Protein AF-A0A6M1ZAV5-F1 (afdb_monomer)

Radius of gyration: 18.57 Å; Cα contacts (8 Å, |Δi|>4): 103; chains: 1; bounding box: 40×43×57 Å

Sequence (124 aa):
MDEEKKKEGVSVKEIEGYAKKHRFEMFYALFFVLATLFTLVFWGPVISIFLTGIGAIIAVFLPEKMQTLFGKMLDFFFKQEGTTQMILGIVGLIIAIFLAPLVFLLMGLHGGMSLIMHTRRPSS

Mean predicted aligned error: 8.93 Å

Foldseek 3Di:
DDPDDDDPPQDPVNVVVVCVVCVPVVLVVLLLVLLVVLCVVPVNPVLLVVLLQVLLVVCLVPLVVLVVVVVVVVCVLVVDDPVVNVVVSVVSSVCSNPVSSVVSNNNSNVVSNVVNVVVPPPPD

Secondary structure (DSSP, 8-state):
--------PPPHHHHHHHHHHSHHHHHHHHHHHHHHHHIIIII-HHHHHHHHHHHHHHHHHSHHHHHHHHHHHHHHHHHS-HHHHHHHHHHHHHHHHHTHHHHHHHHHHHHHHHHHHHHHS---

Structure (mmCIF, N/CA/C/O backbone):
data_AF-A0A6M1ZAV5-F1
#
_entry.id   AF-A0A6M1ZAV5-F1
#
loop_
_atom_site.group_PDB
_atom_site.id
_atom_site.type_symbol
_atom_site.label_atom_id
_atom_site.label_alt_id
_atom_site.label_comp_id
_atom_site.label_asym_id
_atom_site.label_entity_id
_atom_site.label_seq_id
_atom_site.pdbx_PDB_ins_code
_atom_site.Cartn_x
_atom_site.Cartn_y
_atom_site.Cartn_z
_atom_site.occupancy
_atom_site.B_iso_or_equiv
_atom_site.auth_seq_id
_atom_site.auth_comp_id
_atom_site.auth_asym_id
_atom_site.auth_atom_id
_atom_site.pdbx_PDB_model_num
ATOM 1 N N . MET A 1 1 ? 23.476 -8.960 43.677 1.00 47.44 1 MET A N 1
ATOM 2 C CA . MET A 1 1 ? 22.709 -10.083 43.111 1.00 47.44 1 MET A CA 1
ATOM 3 C C . MET A 1 1 ? 21.269 -9.779 43.439 1.00 47.44 1 MET A C 1
ATOM 5 O O . MET A 1 1 ? 21.007 -9.689 44.622 1.00 47.44 1 MET A O 1
ATOM 9 N N . ASP A 1 2 ? 20.462 -9.435 42.434 1.00 40.81 2 ASP A N 1
ATOM 10 C CA . ASP A 1 2 ? 18.989 -9.544 42.408 1.00 40.81 2 ASP A CA 1
ATOM 11 C C . ASP A 1 2 ? 18.511 -8.997 41.051 1.00 40.81 2 ASP A C 1
ATOM 13 O O . ASP A 1 2 ? 17.905 -7.933 40.919 1.00 40.81 2 ASP A O 1
ATOM 17 N N . GLU A 1 3 ? 18.887 -9.726 40.000 1.00 50.19 3 GLU A N 1
ATOM 18 C CA . GLU A 1 3 ? 18.291 -9.617 38.673 1.00 50.19 3 GLU A CA 1
ATOM 19 C C . GLU A 1 3 ? 17.003 -10.449 38.660 1.00 50.19 3 GLU A C 1
ATOM 21 O O . GLU A 1 3 ? 17.083 -11.623 38.339 1.00 50.19 3 GLU A O 1
ATOM 26 N N . GLU A 1 4 ? 15.827 -9.911 39.015 1.00 48.81 4 GLU A N 1
ATOM 27 C CA . GLU A 1 4 ? 14.565 -10.644 38.756 1.00 48.81 4 GLU A CA 1
ATOM 28 C C . GLU A 1 4 ? 13.266 -9.816 38.885 1.00 48.81 4 GLU A C 1
ATOM 30 O O . GLU A 1 4 ? 12.312 -10.197 39.555 1.00 48.81 4 GLU A O 1
ATOM 35 N N . LYS A 1 5 ? 13.164 -8.664 38.205 1.00 44.44 5 LYS A N 1
ATOM 36 C CA . LYS A 1 5 ? 11.864 -7.979 38.008 1.00 44.44 5 LYS A CA 1
ATOM 37 C C . LYS A 1 5 ? 11.703 -7.462 36.585 1.00 44.44 5 LYS A C 1
ATOM 39 O O . LYS A 1 5 ? 11.747 -6.267 36.322 1.00 44.44 5 LYS A O 1
ATOM 44 N N . LYS A 1 6 ? 11.542 -8.384 35.635 1.00 47.47 6 LYS A N 1
ATOM 45 C CA . LYS A 1 6 ? 11.236 -8.048 34.236 1.00 47.47 6 LYS A CA 1
ATOM 46 C C . LYS A 1 6 ? 10.208 -9.014 33.646 1.00 47.47 6 LYS A C 1
ATOM 48 O O . LYS A 1 6 ? 10.481 -9.685 32.660 1.00 47.47 6 LYS A O 1
ATOM 53 N N . LYS A 1 7 ? 9.038 -9.118 34.283 1.00 51.56 7 LYS A N 1
ATOM 54 C CA . LYS A 1 7 ? 7.847 -9.800 33.744 1.00 51.56 7 LYS A CA 1
ATOM 55 C C . LYS A 1 7 ? 6.567 -9.140 34.268 1.00 51.56 7 LYS A C 1
ATOM 57 O O . LYS A 1 7 ? 5.773 -9.778 34.947 1.00 51.56 7 LYS A O 1
ATOM 62 N N . GLU A 1 8 ? 6.366 -7.861 33.971 1.00 51.91 8 GLU A N 1
ATOM 63 C CA . GLU A 1 8 ? 5.019 -7.287 34.039 1.00 51.91 8 GLU A CA 1
ATOM 64 C C . GLU A 1 8 ? 4.384 -7.482 32.665 1.00 51.91 8 GLU A C 1
ATOM 66 O O . GLU A 1 8 ? 4.769 -6.862 31.675 1.00 51.91 8 GLU A O 1
ATOM 71 N N . GLY A 1 9 ? 3.498 -8.476 32.586 1.00 58.94 9 GLY A N 1
ATOM 72 C CA . GLY A 1 9 ? 2.686 -8.713 31.404 1.00 58.94 9 GLY A CA 1
ATOM 73 C C . GLY A 1 9 ? 1.791 -7.507 31.158 1.00 58.94 9 GLY A C 1
ATOM 74 O O . GLY A 1 9 ? 1.167 -7.000 32.087 1.00 58.94 9 GLY A O 1
ATOM 75 N N . VAL A 1 10 ? 1.734 -7.060 29.907 1.00 60.06 10 VAL A N 1
ATOM 76 C CA . VAL A 1 10 ? 0.842 -5.976 29.494 1.00 60.06 10 VAL A CA 1
ATOM 77 C C . VAL A 1 10 ? -0.591 -6.382 29.838 1.00 60.06 10 VAL A C 1
ATOM 79 O O . VAL A 1 10 ? -1.059 -7.445 29.419 1.00 60.06 10 VAL A O 1
ATOM 82 N N . SER A 1 11 ? -1.286 -5.563 30.624 1.00 73.88 11 SER A N 1
ATOM 83 C CA . SER A 1 11 ? -2.671 -5.835 31.001 1.00 73.88 11 SER A CA 1
ATOM 84 C C . SER A 1 11 ? -3.546 -5.840 29.749 1.00 73.88 11 SER A C 1
ATOM 86 O O . SER A 1 11 ? -3.404 -4.983 28.880 1.00 73.88 11 SER A O 1
ATOM 88 N N . VAL A 1 12 ? -4.509 -6.761 29.649 1.00 69.12 12 VAL A N 1
ATOM 89 C CA . VAL A 1 12 ? -5.456 -6.811 28.513 1.00 69.12 12 VAL A CA 1
ATOM 90 C C . VAL A 1 12 ? -6.148 -5.456 28.307 1.00 69.12 12 VAL A C 1
ATOM 92 O O . VAL A 1 12 ? -6.392 -5.055 27.173 1.00 69.12 12 VAL A O 1
ATOM 95 N N . LYS A 1 13 ? -6.380 -4.699 29.389 1.00 68.69 13 LYS A N 1
ATOM 96 C CA . LYS A 1 13 ? -6.931 -3.337 29.329 1.00 68.69 13 LYS A CA 1
ATOM 97 C C . LYS A 1 13 ? -5.958 -2.313 28.734 1.00 68.69 13 LYS A C 1
ATOM 99 O O . LYS A 1 13 ? -6.403 -1.374 28.081 1.00 68.69 13 LYS A O 1
ATOM 104 N N . GLU A 1 14 ? -4.655 -2.488 28.929 1.00 69.31 14 GLU A N 1
ATOM 105 C CA . GLU A 1 14 ? -3.618 -1.658 28.303 1.00 69.31 14 GLU A CA 1
ATOM 106 C C . GLU A 1 14 ? -3.466 -1.997 26.821 1.00 69.31 14 GLU A C 1
ATOM 108 O O . GLU A 1 14 ? -3.374 -1.084 26.004 1.00 69.31 14 GLU A O 1
ATOM 113 N N . ILE A 1 15 ? -3.541 -3.283 26.454 1.00 69.12 15 ILE A N 1
ATOM 114 C CA . ILE A 1 15 ? -3.581 -3.717 25.048 1.00 69.12 15 ILE A CA 1
ATOM 115 C C . ILE A 1 15 ? -4.823 -3.147 24.364 1.00 69.12 15 ILE A C 1
ATOM 117 O O . ILE A 1 15 ? -4.726 -2.622 23.261 1.00 69.12 15 ILE A O 1
ATOM 121 N N . GLU A 1 16 ? -5.986 -3.195 25.014 1.00 67.19 16 GLU A N 1
ATOM 122 C CA . GLU A 1 16 ? -7.219 -2.645 24.456 1.00 67.19 16 GLU A CA 1
ATOM 123 C C . GLU A 1 16 ? -7.159 -1.113 24.353 1.00 67.19 16 GLU A C 1
ATOM 125 O O . GLU A 1 16 ? -7.560 -0.545 23.339 1.00 67.19 16 GLU A O 1
ATOM 130 N N . GLY A 1 17 ? -6.614 -0.428 25.363 1.00 71.06 17 GLY A N 1
ATOM 131 C CA . GLY A 1 17 ? -6.402 1.021 25.341 1.00 71.06 17 GLY A CA 1
ATOM 132 C C . GLY A 1 17 ? -5.434 1.458 24.239 1.00 71.06 17 GLY A C 1
ATOM 133 O O . GLY A 1 17 ? -5.721 2.401 23.497 1.00 71.06 17 GLY A O 1
ATOM 134 N N . TYR A 1 18 ? -4.332 0.728 24.071 1.00 69.19 18 TYR A N 1
ATOM 135 C CA . TYR A 1 18 ? -3.365 0.942 22.998 1.00 69.19 18 TYR A CA 1
ATOM 136 C C . TYR A 1 18 ? -3.980 0.647 21.630 1.00 69.19 18 TYR A C 1
ATOM 138 O O . TYR A 1 18 ? -3.896 1.476 20.727 1.00 69.19 18 TYR A O 1
ATOM 146 N N . ALA A 1 19 ? -4.693 -0.475 21.501 1.00 65.06 19 ALA A N 1
ATOM 147 C CA . ALA A 1 19 ? -5.401 -0.848 20.288 1.00 65.06 19 ALA A CA 1
ATOM 148 C C . ALA A 1 19 ? -6.418 0.221 19.901 1.00 65.06 19 ALA A C 1
ATOM 150 O O . ALA A 1 19 ? -6.470 0.568 18.735 1.00 65.06 19 ALA A O 1
ATOM 151 N N . LYS A 1 20 ? -7.180 0.794 20.845 1.00 67.25 20 LYS A N 1
ATOM 152 C CA . LYS A 1 20 ? -8.135 1.887 20.579 1.00 67.25 20 LYS A CA 1
ATOM 153 C C . LYS A 1 20 ? -7.461 3.165 20.087 1.00 67.25 20 LYS A C 1
ATOM 155 O O . LYS A 1 20 ? -8.029 3.841 19.233 1.00 67.25 20 LYS A O 1
ATOM 160 N N . LYS A 1 21 ? -6.268 3.471 20.594 1.00 75.06 21 LYS A N 1
ATOM 161 C CA . LYS A 1 21 ? -5.496 4.661 20.221 1.00 75.06 21 LYS A CA 1
ATOM 162 C C . LYS A 1 21 ? -4.750 4.497 18.889 1.00 75.06 21 LYS A C 1
ATOM 164 O O . LYS A 1 21 ? -4.699 5.440 18.112 1.00 75.06 21 LYS A O 1
ATOM 169 N N . HIS A 1 22 ? -4.243 3.298 18.605 1.00 76.25 22 HIS A N 1
ATOM 170 C CA . HIS A 1 22 ? -3.424 2.965 17.433 1.00 76.25 22 HIS A CA 1
ATOM 171 C C . HIS A 1 22 ? -4.131 1.991 16.474 1.00 76.25 22 HIS A C 1
ATOM 173 O O . HIS A 1 22 ? -3.475 1.216 15.776 1.00 76.25 22 HIS A O 1
ATOM 179 N N . ARG A 1 23 ? -5.476 2.012 16.421 1.00 72.88 23 ARG A N 1
ATOM 180 C CA . ARG A 1 23 ? -6.278 1.053 15.626 1.00 72.88 23 ARG A CA 1
ATOM 181 C C . ARG A 1 23 ? -5.756 0.935 14.198 1.00 72.88 23 ARG A C 1
ATOM 183 O O . ARG A 1 23 ? -5.552 -0.171 13.715 1.00 72.88 23 ARG A O 1
ATOM 190 N N . PHE A 1 24 ? -5.504 2.067 13.548 1.00 75.44 24 PHE A N 1
ATOM 191 C CA . PHE A 1 24 ? -5.050 2.107 12.160 1.00 75.44 24 PHE A CA 1
ATOM 192 C C . PHE A 1 24 ? -3.671 1.502 11.953 1.00 75.44 24 PHE A C 1
ATOM 194 O O . PHE A 1 24 ? -3.501 0.697 11.045 1.00 75.44 24 PHE A O 1
ATOM 201 N N . GLU A 1 25 ? -2.706 1.854 12.796 1.00 79.50 25 GLU A N 1
ATOM 202 C CA . GLU A 1 25 ? -1.346 1.316 12.712 1.00 79.50 25 GLU A CA 1
ATOM 203 C C . GLU A 1 25 ? -1.358 -0.204 12.896 1.00 79.50 25 GLU A C 1
ATOM 205 O O . GLU A 1 25 ? -0.703 -0.922 12.143 1.00 79.50 25 GLU A O 1
ATOM 210 N N . MET A 1 26 ? -2.185 -0.708 13.818 1.00 82.94 26 MET A N 1
ATOM 211 C CA . MET A 1 26 ? -2.365 -2.147 14.004 1.00 82.94 26 MET A CA 1
ATOM 212 C C . MET A 1 26 ? -3.014 -2.821 12.792 1.00 82.94 26 MET A C 1
ATOM 214 O O . MET A 1 26 ? -2.545 -3.876 12.369 1.00 82.94 26 MET A O 1
ATOM 218 N N . PHE A 1 27 ? -4.058 -2.228 12.201 1.00 84.69 27 PHE A N 1
ATOM 219 C CA . PHE A 1 27 ? -4.672 -2.763 10.980 1.00 84.69 27 PHE A CA 1
ATOM 220 C C . PHE A 1 27 ? -3.688 -2.779 9.809 1.00 84.69 27 PHE A C 1
ATOM 222 O O . PHE A 1 27 ? -3.621 -3.781 9.103 1.00 84.69 27 PHE A O 1
ATOM 229 N N . TYR A 1 28 ? -2.888 -1.725 9.629 1.00 83.88 28 TYR A N 1
ATOM 230 C CA . TYR A 1 28 ? -1.844 -1.685 8.603 1.00 83.88 28 TYR A CA 1
ATOM 231 C C . TYR A 1 28 ? -0.762 -2.743 8.840 1.00 83.88 28 TYR A C 1
ATOM 233 O O . TYR A 1 28 ? -0.378 -3.444 7.906 1.00 83.88 28 TYR A O 1
ATOM 241 N N . ALA A 1 29 ? -0.301 -2.910 10.080 1.00 87.88 29 ALA A N 1
ATOM 242 C CA . ALA A 1 29 ? 0.674 -3.942 10.418 1.00 87.88 29 ALA A CA 1
ATOM 243 C C . ALA A 1 29 ? 0.124 -5.349 10.131 1.00 87.88 29 ALA A C 1
ATOM 245 O O . ALA A 1 29 ? 0.775 -6.145 9.455 1.00 87.88 29 ALA A O 1
ATOM 246 N N . LEU A 1 30 ? -1.105 -5.634 10.575 1.00 88.81 30 LEU A N 1
ATOM 247 C CA . LEU A 1 30 ? -1.785 -6.900 10.297 1.00 88.81 30 LEU A CA 1
ATOM 248 C C . LEU A 1 30 ? -1.966 -7.127 8.795 1.00 88.81 30 LEU A C 1
ATOM 250 O O . LEU A 1 30 ? -1.723 -8.229 8.312 1.00 88.81 30 LEU A O 1
ATOM 254 N N . PHE A 1 31 ? -2.333 -6.089 8.048 1.00 89.12 31 PHE A N 1
ATOM 255 C CA . PHE A 1 31 ? -2.494 -6.140 6.599 1.00 89.12 31 PHE A CA 1
ATOM 256 C C . PHE A 1 31 ? -1.201 -6.574 5.894 1.00 89.12 31 PHE A C 1
ATOM 258 O O . PHE A 1 31 ? -1.240 -7.479 5.062 1.00 89.12 31 PHE A O 1
ATOM 265 N N . PHE A 1 32 ? -0.044 -6.016 6.270 1.00 88.81 32 PHE A N 1
ATOM 266 C CA . PHE A 1 32 ? 1.247 -6.414 5.693 1.00 88.81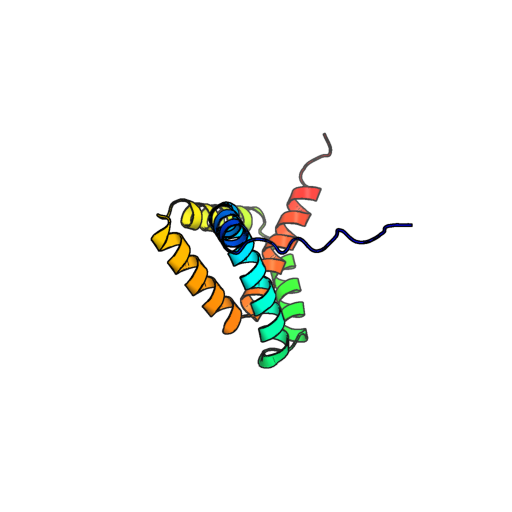 32 PHE A CA 1
ATOM 267 C C . PHE A 1 32 ? 1.700 -7.809 6.119 1.00 88.81 32 PHE A C 1
ATOM 269 O O . PHE A 1 32 ? 2.215 -8.564 5.290 1.00 88.81 32 PHE A O 1
ATOM 276 N N . VAL A 1 33 ? 1.496 -8.175 7.387 1.00 92.75 33 VAL A N 1
ATOM 277 C CA . VAL A 1 33 ? 1.831 -9.518 7.884 1.00 92.75 33 VAL A CA 1
ATOM 278 C C . VAL A 1 33 ? 1.019 -10.572 7.135 1.00 92.75 33 VAL A C 1
ATOM 280 O O . VAL A 1 33 ? 1.591 -11.530 6.615 1.00 92.75 33 VAL A O 1
ATOM 283 N N . LEU A 1 34 ? -0.295 -10.371 7.009 1.00 91.88 34 LEU A N 1
ATOM 284 C CA . LEU A 1 34 ? -1.164 -11.279 6.266 1.00 91.88 34 LEU A CA 1
ATOM 285 C C . LEU A 1 34 ? -0.782 -11.315 4.786 1.00 91.88 34 LEU A C 1
ATOM 287 O O . LEU A 1 34 ? -0.551 -12.397 4.261 1.00 91.88 34 LEU A O 1
ATOM 291 N N . ALA A 1 35 ? -0.615 -10.168 4.125 1.00 91.19 35 ALA A N 1
ATOM 292 C CA . ALA A 1 35 ? -0.199 -10.142 2.723 1.00 91.19 35 ALA A CA 1
ATOM 293 C C . ALA A 1 35 ? 1.116 -10.905 2.491 1.00 91.19 35 ALA A C 1
ATOM 295 O O . ALA A 1 35 ? 1.249 -11.637 1.509 1.00 91.19 35 ALA A O 1
ATOM 296 N N . THR A 1 36 ? 2.075 -10.794 3.412 1.00 90.75 36 THR A N 1
ATOM 297 C CA . THR A 1 36 ? 3.346 -11.523 3.334 1.00 90.75 36 THR A CA 1
ATOM 298 C C . THR A 1 36 ? 3.131 -13.029 3.475 1.00 90.75 36 THR A C 1
ATOM 300 O O . THR A 1 36 ? 3.564 -13.791 2.613 1.00 90.75 36 THR A O 1
ATOM 303 N N . LEU A 1 37 ? 2.416 -13.468 4.515 1.00 92.62 37 LEU A N 1
ATOM 304 C CA . LEU A 1 37 ? 2.139 -14.888 4.752 1.00 92.62 37 LEU A CA 1
ATOM 305 C C . LEU A 1 37 ? 1.355 -15.516 3.595 1.00 92.62 37 LEU A C 1
ATOM 307 O O . LEU A 1 37 ? 1.752 -16.549 3.061 1.00 92.62 37 LEU A O 1
ATOM 311 N N . PHE A 1 38 ? 0.275 -14.870 3.159 1.00 91.19 38 PHE A N 1
ATOM 312 C CA . PHE A 1 38 ? -0.575 -15.375 2.084 1.00 91.19 38 PHE A CA 1
ATOM 313 C C . PHE A 1 38 ? 0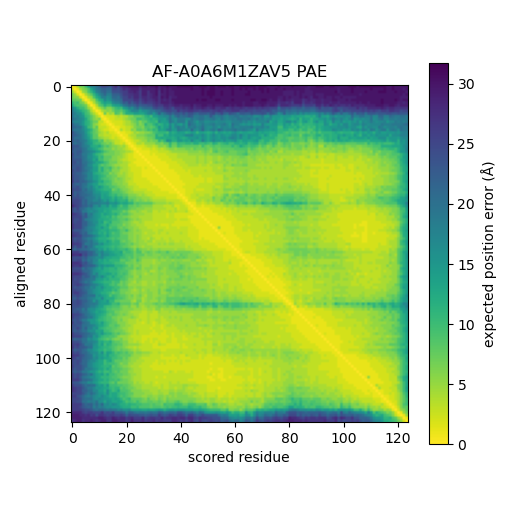.113 -15.322 0.718 1.00 91.19 38 PHE A C 1
ATOM 315 O O . PHE A 1 38 ? -0.116 -16.199 -0.113 1.00 91.19 38 PHE A O 1
ATOM 322 N N . THR A 1 39 ? 1.026 -14.373 0.492 1.00 90.19 39 THR A N 1
ATOM 323 C CA . THR A 1 39 ? 1.902 -14.411 -0.686 1.00 90.19 39 THR A CA 1
ATOM 324 C C . THR A 1 39 ? 2.767 -15.662 -0.687 1.00 90.19 39 THR A C 1
ATOM 326 O O . THR A 1 39 ? 2.827 -16.347 -1.703 1.00 90.19 39 THR A O 1
ATOM 329 N N . LEU A 1 40 ? 3.416 -15.985 0.434 1.00 89.06 40 LEU A N 1
ATOM 330 C CA . LEU A 1 40 ? 4.299 -17.150 0.512 1.00 89.06 40 LEU A CA 1
ATOM 331 C C . LEU A 1 40 ? 3.543 -18.468 0.317 1.00 89.06 40 LEU A C 1
ATOM 333 O O . LEU A 1 40 ? 4.078 -19.375 -0.313 1.00 89.06 40 LEU A O 1
ATOM 337 N N . VAL A 1 41 ? 2.311 -18.562 0.824 1.00 89.62 41 VAL A N 1
ATOM 338 C CA . VAL A 1 41 ? 1.510 -19.792 0.743 1.00 89.62 41 VAL A CA 1
ATOM 339 C C . VAL A 1 41 ? 0.819 -19.963 -0.615 1.00 89.62 41 VAL A C 1
ATOM 341 O O . VAL A 1 41 ? 0.819 -21.070 -1.145 1.00 89.62 41 VAL A O 1
ATOM 344 N N . PHE A 1 42 ? 0.226 -18.906 -1.185 1.00 87.94 42 PHE A N 1
ATOM 345 C CA . PHE A 1 42 ? -0.687 -19.041 -2.334 1.00 87.94 42 PHE A CA 1
ATOM 346 C C . PHE A 1 42 ? -0.143 -18.505 -3.661 1.00 87.94 42 PHE A C 1
ATOM 348 O O . PHE A 1 42 ? -0.472 -19.050 -4.710 1.00 87.94 42 PHE A O 1
ATOM 355 N N . TRP A 1 43 ? 0.662 -17.441 -3.640 1.00 84.94 43 TRP A N 1
ATOM 356 C CA . TRP A 1 43 ? 1.032 -16.702 -4.860 1.00 84.94 43 TRP A CA 1
ATOM 357 C C . TRP A 1 43 ? 2.508 -16.839 -5.242 1.00 84.94 43 TRP A C 1
ATOM 359 O O . TRP A 1 43 ? 2.886 -16.602 -6.388 1.00 84.94 43 TRP A O 1
ATOM 369 N N . GLY A 1 44 ? 3.344 -17.248 -4.290 1.00 86.94 44 GLY A N 1
ATOM 370 C CA . GLY A 1 44 ? 4.786 -17.321 -4.436 1.00 86.94 44 GLY A CA 1
ATOM 371 C C . GLY A 1 44 ? 5.462 -15.940 -4.391 1.00 86.94 44 GLY A C 1
ATOM 372 O O . GLY A 1 44 ? 4.900 -14.927 -4.817 1.00 86.94 44 GLY A O 1
ATOM 373 N N . PRO A 1 45 ? 6.713 -15.869 -3.907 1.00 89.06 45 PRO A N 1
ATOM 374 C CA . PRO A 1 45 ? 7.422 -14.601 -3.737 1.00 89.06 45 PRO A CA 1
ATOM 375 C C . PRO A 1 45 ? 7.751 -13.909 -5.067 1.00 89.06 45 PRO A C 1
ATOM 377 O O . PRO A 1 45 ? 7.813 -12.684 -5.122 1.00 89.06 45 PRO A O 1
ATOM 380 N N . VAL A 1 46 ? 7.938 -14.671 -6.151 1.00 92.25 46 VAL A N 1
ATOM 381 C CA . VAL A 1 46 ? 8.379 -14.137 -7.452 1.00 92.25 46 VAL A CA 1
ATOM 382 C C . VAL A 1 46 ? 7.368 -13.145 -8.029 1.00 92.25 46 VAL A C 1
ATOM 384 O O . VAL A 1 46 ? 7.756 -12.056 -8.450 1.00 92.25 46 VAL A O 1
ATOM 387 N N . ILE A 1 47 ? 6.074 -13.485 -8.005 1.00 90.44 47 ILE A N 1
ATOM 388 C CA . ILE A 1 47 ? 5.013 -12.619 -8.540 1.00 90.44 47 ILE A CA 1
ATOM 389 C C . ILE A 1 47 ? 4.937 -11.323 -7.731 1.00 90.44 47 ILE A C 1
ATOM 391 O O . ILE A 1 47 ? 4.896 -10.235 -8.303 1.00 90.44 47 ILE A O 1
ATOM 395 N N . SER A 1 48 ? 4.977 -11.423 -6.404 1.00 91.50 48 SER A N 1
ATOM 396 C CA . SER A 1 48 ? 4.904 -10.259 -5.522 1.00 91.50 48 SER A CA 1
ATOM 397 C C . SER A 1 48 ? 6.114 -9.335 -5.658 1.00 91.50 48 SER A C 1
ATOM 399 O O . SER A 1 48 ? 5.946 -8.116 -5.700 1.00 91.50 48 SER A O 1
ATOM 401 N N . ILE A 1 49 ? 7.326 -9.878 -5.816 1.00 92.62 49 ILE A N 1
ATOM 402 C CA . ILE A 1 49 ? 8.528 -9.077 -6.100 1.00 92.62 49 ILE A CA 1
ATOM 403 C C . ILE A 1 49 ? 8.384 -8.361 -7.448 1.00 92.62 49 ILE A C 1
ATOM 405 O O . ILE A 1 49 ? 8.622 -7.156 -7.536 1.00 92.62 49 ILE A O 1
ATOM 409 N N . PHE A 1 50 ? 7.946 -9.076 -8.487 1.00 95.06 50 PHE A N 1
ATOM 410 C CA . PHE A 1 50 ? 7.769 -8.503 -9.818 1.00 95.06 50 PHE A CA 1
ATOM 411 C C . PHE A 1 50 ? 6.727 -7.375 -9.827 1.00 95.06 50 PHE A C 1
ATOM 413 O O . PHE A 1 50 ? 6.986 -6.293 -10.354 1.00 95.06 50 PHE A 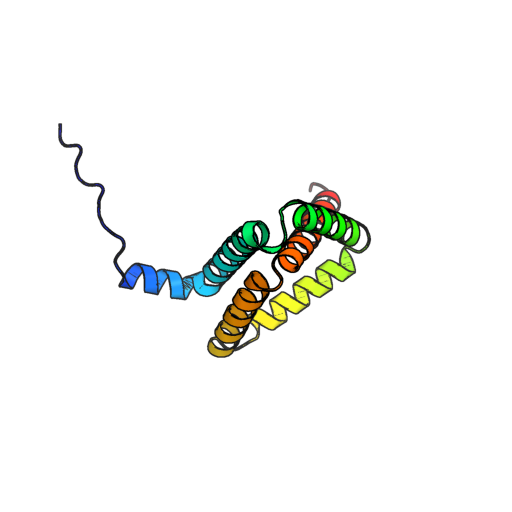O 1
ATOM 420 N N . LEU A 1 51 ? 5.583 -7.580 -9.169 1.00 95.00 51 LEU A N 1
ATOM 421 C CA . LEU A 1 51 ? 4.549 -6.555 -9.019 1.00 95.00 51 LEU A CA 1
ATOM 422 C C . LEU A 1 51 ? 5.023 -5.362 -8.191 1.00 95.00 51 LEU A C 1
ATOM 424 O O . LEU A 1 51 ? 4.714 -4.228 -8.546 1.00 95.00 51 LEU A O 1
ATOM 428 N N . THR A 1 52 ? 5.811 -5.585 -7.137 1.00 95.19 52 THR A N 1
ATOM 429 C CA . THR A 1 52 ? 6.432 -4.487 -6.377 1.00 95.19 52 THR A CA 1
ATOM 430 C C . THR A 1 52 ? 7.318 -3.638 -7.292 1.00 95.19 52 THR A C 1
ATOM 432 O O . THR A 1 52 ? 7.216 -2.411 -7.291 1.00 95.19 52 THR A O 1
ATOM 435 N N . GLY A 1 53 ? 8.143 -4.278 -8.126 1.00 95.19 53 GLY A N 1
ATOM 436 C CA . GLY A 1 53 ? 8.987 -3.592 -9.106 1.00 95.19 53 GLY A CA 1
ATOM 437 C C . GLY A 1 53 ? 8.175 -2.789 -10.124 1.00 95.19 53 GLY A C 1
ATOM 438 O O . GLY A 1 53 ? 8.437 -1.603 -10.321 1.00 95.19 53 GLY A O 1
ATOM 439 N N . ILE A 1 54 ? 7.144 -3.398 -10.720 1.00 95.56 54 ILE A N 1
ATOM 440 C CA . ILE A 1 54 ? 6.234 -2.711 -11.651 1.00 95.56 54 ILE A CA 1
ATOM 441 C C . ILE A 1 54 ? 5.573 -1.509 -10.979 1.00 95.56 54 ILE A C 1
ATOM 443 O O . ILE A 1 54 ? 5.555 -0.420 -11.551 1.00 95.56 54 ILE A O 1
ATOM 447 N N . GLY A 1 55 ? 5.059 -1.685 -9.762 1.00 94.50 55 GLY A N 1
ATOM 448 C CA . GLY A 1 55 ? 4.440 -0.608 -9.000 1.00 94.50 55 GLY A CA 1
ATOM 449 C C . GLY A 1 55 ? 5.404 0.555 -8.789 1.00 94.50 55 GLY A C 1
ATOM 450 O O . GLY A 1 55 ? 5.057 1.702 -9.061 1.00 94.50 55 GLY A O 1
ATOM 451 N N . ALA A 1 56 ? 6.642 0.266 -8.389 1.00 94.62 56 ALA A N 1
ATOM 452 C CA . ALA A 1 56 ? 7.657 1.295 -8.200 1.00 94.62 56 ALA A CA 1
ATOM 453 C C . ALA A 1 56 ? 7.944 2.066 -9.495 1.00 94.62 56 ALA A C 1
ATOM 455 O O . ALA A 1 56 ? 7.960 3.296 -9.482 1.00 94.62 56 ALA 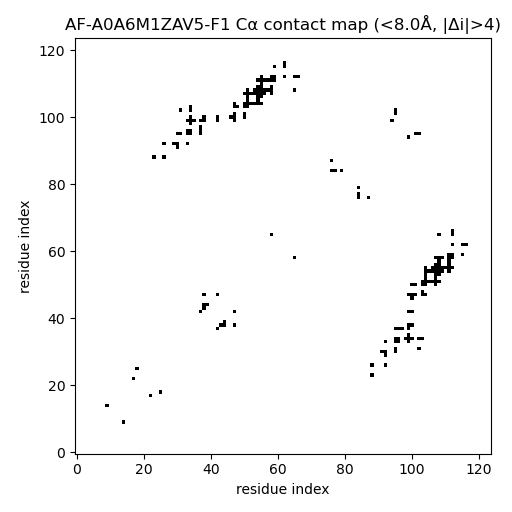A O 1
ATOM 456 N N . ILE A 1 57 ? 8.086 1.362 -10.620 1.00 94.69 57 ILE A N 1
ATOM 457 C CA . ILE A 1 57 ? 8.302 1.979 -11.933 1.00 94.69 57 ILE A CA 1
ATOM 458 C C . ILE A 1 57 ? 7.123 2.888 -12.304 1.00 94.69 57 ILE A C 1
ATOM 460 O O . ILE A 1 57 ? 7.330 4.055 -12.632 1.00 94.69 57 ILE A O 1
ATOM 464 N N . ILE A 1 58 ? 5.883 2.397 -12.199 1.00 93.44 58 ILE A N 1
ATOM 465 C CA . ILE A 1 58 ? 4.677 3.185 -12.511 1.00 93.44 58 ILE A CA 1
ATOM 466 C C . ILE A 1 58 ? 4.639 4.474 -11.681 1.00 93.44 58 ILE A C 1
ATOM 468 O O . ILE A 1 58 ? 4.348 5.546 -12.216 1.00 93.44 58 ILE A O 1
ATOM 472 N N . ALA A 1 59 ? 4.958 4.392 -10.389 1.00 91.69 59 ALA A N 1
ATOM 473 C CA . ALA A 1 59 ? 4.961 5.556 -9.512 1.00 91.69 59 ALA A CA 1
ATOM 474 C C . ALA A 1 59 ? 6.053 6.577 -9.853 1.00 91.69 59 ALA A C 1
ATOM 476 O O . ALA A 1 59 ? 5.815 7.776 -9.717 1.00 91.69 59 ALA A O 1
ATOM 477 N N . VAL A 1 60 ? 7.214 6.129 -10.338 1.00 90.50 60 VAL A N 1
ATOM 478 C CA . VAL A 1 60 ? 8.279 7.024 -10.816 1.00 90.50 60 VAL A CA 1
ATOM 479 C C . VAL A 1 60 ? 7.838 7.793 -12.064 1.00 90.50 60 VAL A C 1
ATOM 481 O O . VAL A 1 60 ? 8.124 8.985 -12.177 1.00 90.50 60 VAL A O 1
ATOM 484 N N . PHE A 1 61 ? 7.106 7.150 -12.978 1.00 91.06 61 PHE A N 1
ATOM 485 C CA . PHE A 1 61 ? 6.605 7.804 -14.192 1.00 91.06 61 PHE A CA 1
ATOM 486 C C . PHE A 1 61 ? 5.402 8.723 -13.942 1.00 91.06 61 PHE A C 1
ATOM 488 O O . PHE A 1 61 ? 5.251 9.731 -14.631 1.00 91.06 61 PHE A O 1
ATOM 495 N N . LEU A 1 62 ? 4.541 8.402 -12.971 1.00 91.00 62 LEU A N 1
ATOM 496 C CA . LEU A 1 62 ? 3.288 9.128 -12.714 1.00 91.00 62 LEU A CA 1
ATOM 497 C C . LEU A 1 62 ? 3.142 9.591 -11.247 1.00 91.00 62 LEU A C 1
ATOM 499 O O . LEU A 1 62 ? 2.111 9.319 -10.620 1.00 91.00 62 LEU A O 1
ATOM 503 N N . PRO A 1 63 ? 4.117 10.330 -10.683 1.00 86.62 63 PRO A N 1
ATOM 504 C CA . PRO A 1 63 ? 4.159 10.629 -9.251 1.00 86.62 63 PRO A CA 1
ATOM 505 C C . PRO A 1 63 ? 2.980 11.475 -8.763 1.00 86.62 63 PRO A C 1
ATOM 507 O O . PRO A 1 63 ? 2.404 11.181 -7.721 1.00 86.62 63 PRO A O 1
ATOM 510 N N . GLU A 1 64 ? 2.566 12.489 -9.526 1.00 87.12 64 GLU A N 1
ATOM 511 C CA . GLU A 1 64 ? 1.472 13.397 -9.141 1.00 87.12 64 GLU A CA 1
ATOM 512 C C . GLU A 1 64 ? 0.111 12.691 -9.116 1.00 87.12 64 GLU A C 1
ATOM 514 O O . GLU A 1 64 ? -0.711 12.907 -8.218 1.00 87.12 64 GLU A O 1
ATOM 519 N N . LYS A 1 65 ? -0.120 11.795 -10.088 1.00 88.38 65 LYS A N 1
ATOM 520 C CA . LYS A 1 65 ? -1.339 10.981 -10.141 1.00 88.38 65 LYS A CA 1
ATOM 521 C C . LYS A 1 65 ? -1.384 10.019 -8.960 1.00 88.38 65 LYS A C 1
ATOM 523 O O . LYS A 1 65 ? -2.433 9.899 -8.332 1.00 88.38 65 LYS A O 1
ATOM 528 N N . MET A 1 66 ? -0.257 9.380 -8.636 1.00 88.75 66 MET A N 1
ATOM 529 C CA . MET A 1 66 ? -0.170 8.490 -7.478 1.00 88.75 66 MET A CA 1
ATOM 530 C C . MET A 1 66 ? -0.352 9.252 -6.167 1.00 88.75 66 MET A C 1
ATOM 532 O O . MET A 1 66 ? -1.144 8.823 -5.336 1.00 88.75 66 MET A O 1
ATOM 536 N N . GLN A 1 67 ? 0.271 10.420 -6.006 1.00 86.94 67 GLN A N 1
ATOM 537 C CA . GLN A 1 67 ? 0.090 11.255 -4.818 1.00 86.94 67 GLN A CA 1
ATOM 538 C C . GLN A 1 67 ? -1.375 11.642 -4.617 1.00 86.94 67 GLN A C 1
ATOM 540 O O . GLN A 1 67 ? -1.908 11.515 -3.517 1.00 8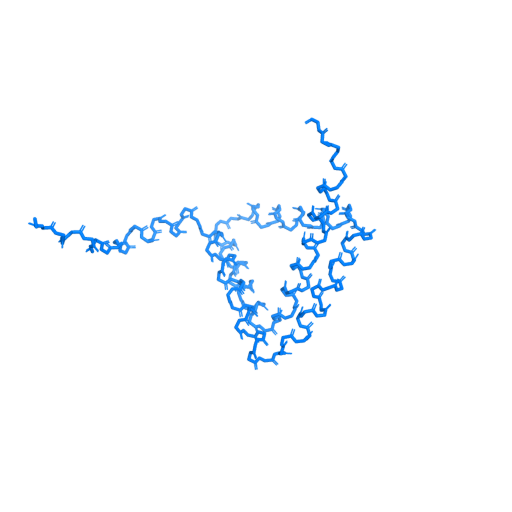6.94 67 GLN A O 1
ATOM 545 N N . THR A 1 68 ? -2.046 12.060 -5.692 1.00 88.94 68 THR A N 1
ATOM 546 C CA . THR A 1 68 ? -3.473 12.393 -5.651 1.00 88.94 68 THR A CA 1
ATOM 547 C C . THR A 1 68 ? -4.319 11.170 -5.298 1.00 88.94 68 THR A C 1
ATOM 549 O O . THR A 1 68 ? -5.258 11.281 -4.514 1.00 88.94 68 THR A O 1
ATOM 552 N N . LEU A 1 69 ? -4.001 9.999 -5.857 1.00 88.38 69 LEU A N 1
ATOM 553 C CA . LEU A 1 69 ? -4.714 8.751 -5.585 1.00 88.38 69 LEU A CA 1
ATOM 554 C C . LEU A 1 69 ? -4.567 8.328 -4.116 1.00 88.38 69 LEU A C 1
ATOM 556 O O . LEU A 1 69 ? -5.572 8.099 -3.448 1.00 88.38 69 LEU A O 1
ATOM 560 N N . PHE A 1 70 ? -3.336 8.269 -3.599 1.00 86.50 70 PHE A N 1
ATOM 561 C CA . PHE A 1 70 ? -3.070 7.923 -2.202 1.00 86.50 70 PHE A CA 1
ATOM 562 C C . PHE A 1 70 ? -3.665 8.952 -1.239 1.00 86.50 70 PHE A C 1
ATOM 564 O O . PHE A 1 70 ? -4.277 8.558 -0.251 1.00 86.50 70 PHE A O 1
ATOM 571 N N . GLY A 1 71 ? -3.564 10.247 -1.555 1.00 87.44 71 GLY A N 1
ATOM 572 C CA . GLY A 1 71 ? -4.195 11.313 -0.778 1.00 87.44 71 GLY A CA 1
ATOM 573 C C . GLY A 1 71 ? -5.712 11.145 -0.705 1.00 87.44 71 GLY A C 1
ATOM 574 O O . GLY A 1 71 ? -6.273 11.125 0.383 1.00 87.44 71 GLY A O 1
ATOM 575 N N . LYS A 1 72 ? -6.376 10.911 -1.846 1.00 90.12 72 LYS A N 1
ATOM 576 C CA . LYS A 1 72 ? -7.825 10.656 -1.891 1.00 90.12 72 LYS A CA 1
ATOM 577 C C . LYS A 1 72 ? -8.228 9.387 -1.150 1.00 90.12 72 LYS A C 1
ATOM 579 O O . LYS A 1 72 ? -9.272 9.386 -0.507 1.00 90.12 72 LYS A O 1
ATOM 584 N N . MET A 1 73 ? -7.434 8.318 -1.239 1.00 86.00 73 MET A N 1
ATOM 585 C CA . MET A 1 73 ? -7.698 7.092 -0.486 1.00 86.00 73 MET A CA 1
ATOM 586 C C . MET A 1 73 ? -7.598 7.350 1.016 1.00 86.00 73 MET A C 1
ATOM 588 O O . MET A 1 73 ? -8.549 7.060 1.732 1.00 86.00 73 MET A O 1
ATOM 592 N N . LEU A 1 74 ? -6.503 7.944 1.495 1.00 84.69 74 LEU A N 1
ATOM 593 C CA . LEU A 1 74 ? -6.343 8.255 2.917 1.00 84.69 74 LEU A CA 1
ATOM 594 C C . LEU A 1 74 ? -7.439 9.199 3.416 1.00 84.69 74 LEU A C 1
ATOM 596 O O . LEU A 1 74 ? -8.055 8.909 4.436 1.00 84.69 74 LEU A O 1
ATOM 600 N N . ASP A 1 75 ? -7.749 10.260 2.670 1.00 88.31 75 ASP A N 1
ATOM 601 C CA . ASP A 1 75 ? -8.856 11.163 2.987 1.00 88.31 75 ASP A CA 1
ATOM 602 C C . ASP A 1 75 ? -10.185 10.416 3.064 1.00 88.31 75 ASP A C 1
ATOM 604 O O . ASP A 1 75 ? -10.978 10.661 3.970 1.00 88.31 75 ASP A O 1
ATOM 608 N N . PHE A 1 76 ? -10.444 9.498 2.131 1.00 87.69 76 PHE A N 1
ATOM 609 C CA . PHE A 1 76 ? -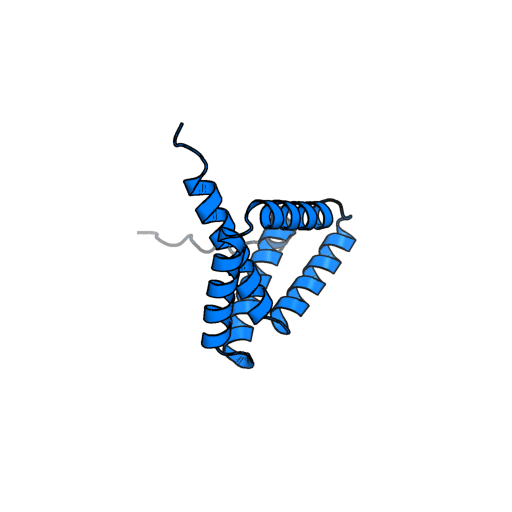11.652 8.685 2.152 1.00 87.69 76 PHE A CA 1
ATOM 610 C C . PHE A 1 76 ? -11.720 7.828 3.418 1.00 87.69 76 PHE A C 1
ATOM 612 O O . PHE A 1 76 ? -12.761 7.841 4.069 1.00 87.69 76 PHE A O 1
ATOM 619 N N . PHE A 1 77 ? -10.630 7.150 3.794 1.00 82.44 77 PHE A N 1
ATOM 620 C CA . PHE A 1 77 ? -10.553 6.337 5.012 1.00 82.44 77 PHE A CA 1
ATOM 621 C C . PHE A 1 77 ? -10.722 7.185 6.282 1.00 82.44 77 PHE A C 1
ATOM 623 O O . PHE A 1 77 ? -11.531 6.846 7.145 1.00 82.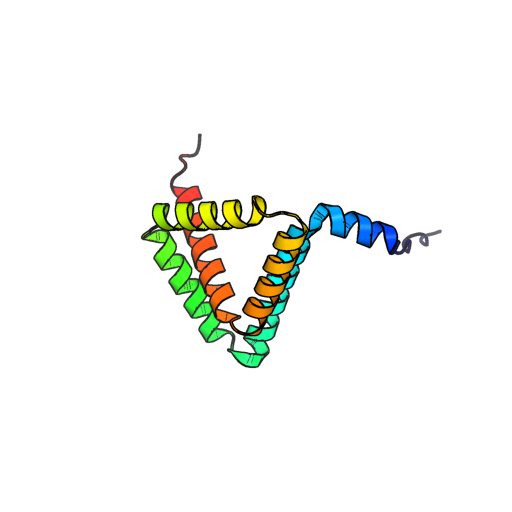44 77 PHE A O 1
ATOM 630 N N . PHE A 1 78 ? -10.010 8.307 6.401 1.00 82.06 78 PHE A N 1
ATOM 631 C CA . PHE A 1 78 ? -10.045 9.141 7.604 1.00 82.06 78 PHE A CA 1
ATOM 632 C C . PHE A 1 78 ? -11.337 9.948 7.760 1.00 82.06 78 PHE A C 1
ATOM 634 O O . PHE A 1 78 ? -11.710 10.255 8.888 1.00 82.06 78 PHE A O 1
ATOM 641 N N . LYS A 1 79 ? -12.054 10.248 6.669 1.00 88.00 79 LYS A N 1
ATOM 642 C CA . LYS A 1 79 ? -13.358 10.934 6.725 1.00 88.00 79 LYS A CA 1
ATOM 643 C C . LYS A 1 79 ? -14.511 10.049 7.198 1.00 88.00 79 LYS A C 1
ATOM 645 O O . LYS A 1 79 ? -15.564 10.584 7.528 1.00 88.00 79 LYS A O 1
ATOM 650 N N . GLN A 1 80 ? -14.350 8.726 7.204 1.00 86.50 80 GLN A N 1
ATOM 651 C CA . GLN A 1 80 ? -15.411 7.823 7.650 1.00 86.50 80 GLN A CA 1
ATOM 652 C C . GLN A 1 80 ? -15.578 7.822 9.176 1.00 86.50 80 GLN A C 1
ATOM 654 O O . GLN A 1 80 ? -14.618 8.009 9.918 1.00 86.50 80 GLN A O 1
ATOM 659 N N . GLU A 1 81 ? -16.787 7.527 9.654 1.00 86.25 81 GLU A N 1
ATOM 660 C CA . GLU A 1 81 ? -17.041 7.277 11.077 1.00 86.25 81 GLU A CA 1
ATOM 661 C C . GLU A 1 81 ? -16.305 6.022 11.575 1.00 86.25 81 GLU A C 1
ATOM 663 O O . GLU A 1 81 ? -16.045 5.093 10.807 1.00 86.25 81 GLU A O 1
ATOM 668 N N . GLY A 1 82 ? -16.012 5.949 12.878 1.00 80.62 82 GLY A N 1
ATOM 669 C CA . GLY A 1 82 ? -15.178 4.885 13.458 1.00 80.62 82 GLY A CA 1
ATOM 670 C C . GLY A 1 82 ? -15.655 3.452 13.171 1.00 80.62 82 GLY A C 1
ATOM 671 O O . GLY A 1 82 ? -14.829 2.560 12.976 1.00 80.62 82 GLY A O 1
ATOM 672 N N . THR A 1 83 ? -16.968 3.220 13.087 1.00 84.31 83 THR A N 1
ATOM 673 C CA . THR A 1 83 ? -17.526 1.910 12.705 1.00 84.31 83 THR A CA 1
ATOM 674 C C . THR A 1 83 ? -17.251 1.595 11.236 1.00 84.31 83 THR A C 1
ATOM 676 O O . THR A 1 83 ? -16.781 0.508 10.909 1.00 84.31 83 THR A O 1
ATOM 679 N N . THR A 1 84 ? -17.473 2.557 10.341 1.00 86.56 84 THR A N 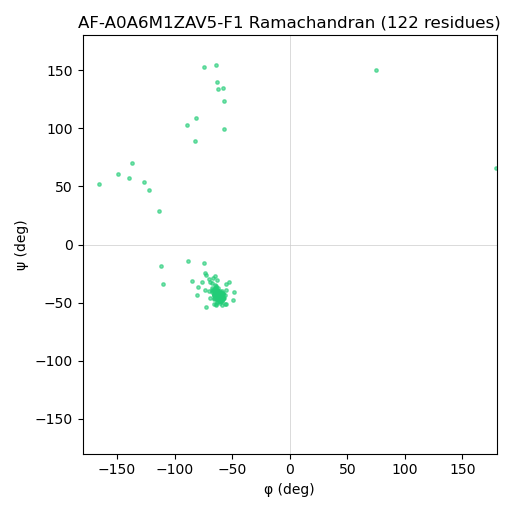1
ATOM 680 C CA . THR A 1 84 ? -17.204 2.406 8.906 1.00 86.56 84 THR A CA 1
ATOM 681 C C . THR A 1 84 ? -15.710 2.225 8.639 1.00 86.56 84 THR A C 1
ATOM 683 O O . THR A 1 84 ? -15.331 1.378 7.836 1.0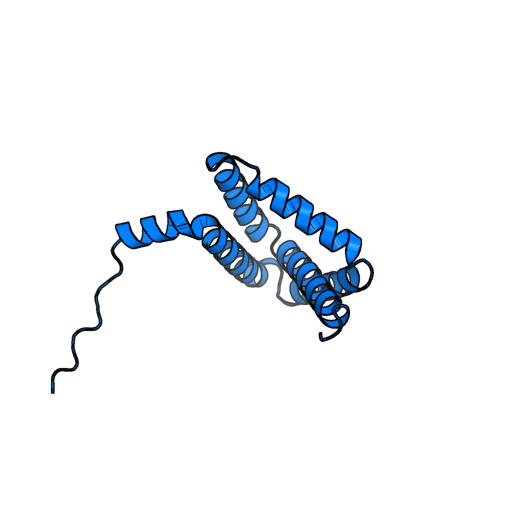0 86.56 84 THR A O 1
ATOM 686 N N . GLN A 1 85 ? -14.845 2.933 9.369 1.00 84.25 85 GLN A N 1
ATOM 687 C CA . GLN A 1 85 ? -13.393 2.731 9.330 1.00 84.25 85 GLN A CA 1
ATOM 688 C C . GLN A 1 85 ? -13.003 1.302 9.716 1.00 84.25 85 GLN A C 1
ATOM 690 O O . GLN A 1 85 ? -12.153 0.698 9.065 1.00 84.25 85 GLN A O 1
ATOM 695 N N . MET A 1 86 ? -13.650 0.736 10.739 1.00 85.44 86 MET A N 1
ATOM 696 C CA . MET A 1 86 ? -13.425 -0.648 11.153 1.00 85.44 86 MET A CA 1
ATOM 697 C C . MET A 1 86 ? -13.881 -1.644 10.080 1.00 85.44 86 MET A C 1
ATOM 699 O O . MET A 1 86 ? -13.147 -2.585 9.781 1.00 85.44 86 MET A O 1
ATOM 703 N N . ILE A 1 87 ? -15.040 -1.415 9.453 1.00 88.75 87 ILE A N 1
ATOM 704 C CA . ILE A 1 87 ? -15.523 -2.234 8.331 1.00 88.75 87 ILE A CA 1
ATOM 705 C C . ILE A 1 87 ? -14.523 -2.183 7.171 1.00 88.75 87 ILE A C 1
ATOM 707 O O . ILE A 1 87 ? -14.115 -3.230 6.674 1.00 88.75 87 ILE A O 1
ATOM 711 N N . LEU A 1 88 ? -14.072 -0.989 6.776 1.00 88.44 88 LEU A N 1
ATOM 712 C CA . LEU A 1 88 ? -13.080 -0.826 5.712 1.00 88.44 88 LEU A CA 1
ATOM 713 C C . LEU A 1 88 ? -11.740 -1.490 6.060 1.00 88.44 88 LEU A C 1
ATOM 715 O O . LEU A 1 88 ? -11.117 -2.089 5.187 1.00 88.44 88 LEU A O 1
ATOM 719 N N . GLY A 1 89 ? -11.316 -1.435 7.325 1.00 87.44 89 GLY A N 1
ATOM 720 C CA . GLY A 1 89 ? -10.135 -2.147 7.813 1.00 87.44 89 GLY A CA 1
ATOM 721 C C . GLY A 1 89 ? -10.264 -3.662 7.653 1.00 87.44 89 GLY A C 1
ATOM 722 O O . GLY A 1 89 ? -9.364 -4.298 7.109 1.00 87.44 89 GLY A O 1
ATOM 723 N N . ILE A 1 90 ? -11.404 -4.240 8.045 1.00 89.81 90 ILE A N 1
ATOM 724 C CA . ILE A 1 90 ? -11.690 -5.676 7.883 1.00 89.81 90 ILE A CA 1
ATOM 725 C C . ILE A 1 90 ? -11.726 -6.066 6.402 1.00 89.81 90 ILE A C 1
ATOM 727 O O . ILE A 1 90 ? -11.109 -7.058 6.018 1.00 89.81 90 ILE A O 1
ATOM 731 N N . VAL A 1 91 ? -12.395 -5.274 5.560 1.00 91.12 91 VAL A N 1
ATOM 732 C CA . VAL A 1 91 ? -12.400 -5.477 4.102 1.00 91.12 91 VAL A CA 1
ATOM 733 C C . VAL A 1 91 ? -10.973 -5.438 3.553 1.00 91.12 91 VAL A C 1
ATOM 735 O O . VAL A 1 91 ? -10.604 -6.293 2.754 1.00 91.12 91 VAL A O 1
ATOM 738 N N . GLY A 1 92 ? -10.142 -4.512 4.036 1.00 89.12 92 GLY A N 1
ATOM 739 C CA . GLY A 1 92 ? -8.715 -4.474 3.738 1.00 89.12 92 GLY A CA 1
ATOM 740 C C . GLY A 1 92 ? -8.018 -5.788 4.093 1.00 89.12 92 GLY A C 1
ATOM 741 O O . GLY A 1 92 ? -7.371 -6.382 3.238 1.00 89.12 92 GLY A O 1
ATOM 742 N N . LEU A 1 93 ? -8.188 -6.304 5.312 1.00 91.31 93 LEU A N 1
ATOM 743 C CA . LEU A 1 93 ? -7.581 -7.581 5.715 1.00 91.31 93 LEU A CA 1
ATOM 744 C C . LEU A 1 93 ? -8.018 -8.748 4.815 1.00 91.31 93 LEU A C 1
ATOM 746 O O . LEU A 1 93 ? -7.188 -9.570 4.436 1.00 91.31 93 LEU A O 1
ATOM 750 N N . ILE A 1 94 ? -9.293 -8.793 4.421 1.00 92.25 94 ILE A N 1
ATOM 751 C CA . ILE A 1 94 ? -9.810 -9.786 3.468 1.00 92.25 94 ILE A CA 1
ATOM 752 C C . ILE A 1 94 ? -9.093 -9.647 2.117 1.00 92.25 94 ILE A C 1
ATOM 754 O O . ILE A 1 94 ? -8.617 -10.638 1.564 1.00 92.25 94 ILE A O 1
ATOM 758 N N . ILE A 1 95 ? -8.945 -8.424 1.602 1.00 89.50 95 ILE A N 1
ATOM 759 C CA . ILE A 1 95 ? -8.205 -8.167 0.359 1.00 89.50 95 ILE A CA 1
ATOM 760 C C . ILE A 1 95 ? -6.738 -8.599 0.494 1.00 89.50 95 ILE A C 1
ATOM 762 O O . ILE A 1 95 ? -6.216 -9.207 -0.433 1.00 89.50 95 ILE A O 1
ATOM 766 N N . ALA A 1 96 ? -6.076 -8.360 1.629 1.00 89.00 96 ALA A N 1
ATOM 767 C CA . ALA A 1 96 ? -4.697 -8.811 1.848 1.00 89.00 96 ALA A CA 1
ATOM 768 C C . ALA A 1 96 ? -4.549 -10.338 1.840 1.00 89.00 96 ALA A C 1
ATOM 770 O O . ALA A 1 96 ? -3.506 -10.844 1.434 1.00 89.00 96 ALA A O 1
ATOM 771 N N . ILE A 1 97 ? -5.582 -11.069 2.261 1.00 89.88 97 ILE A N 1
ATOM 772 C CA . ILE A 1 97 ? -5.609 -12.534 2.234 1.00 89.88 97 ILE A CA 1
ATOM 773 C C . ILE A 1 97 ? -5.769 -13.045 0.797 1.00 89.88 97 ILE A C 1
ATOM 775 O O . ILE A 1 97 ? -4.970 -13.853 0.326 1.00 89.88 97 ILE A O 1
ATOM 779 N N . PHE A 1 98 ? -6.794 -12.570 0.084 1.00 90.69 98 PHE A N 1
ATOM 780 C CA . PHE A 1 98 ? -7.155 -13.118 -1.227 1.00 90.69 98 PHE A CA 1
ATOM 781 C C . PHE A 1 98 ? -6.358 -12.512 -2.385 1.00 90.69 98 PHE A C 1
ATOM 783 O O . PHE A 1 98 ? -6.098 -13.188 -3.375 1.00 90.69 98 PHE A O 1
ATOM 790 N N . LEU A 1 99 ? -5.958 -11.247 -2.269 1.00 90.81 99 LEU A N 1
ATOM 791 C CA . LEU A 1 99 ? -5.208 -10.486 -3.268 1.00 90.81 99 LEU A CA 1
ATOM 792 C C . LEU A 1 99 ? -3.891 -9.976 -2.670 1.00 90.81 99 LEU A C 1
ATOM 794 O O . LEU A 1 99 ? -3.502 -8.823 -2.855 1.00 90.81 99 LEU A O 1
ATOM 798 N N . ALA A 1 100 ? -3.163 -10.851 -1.981 1.00 89.81 100 ALA A N 1
ATOM 799 C CA . ALA A 1 100 ? -1.846 -10.538 -1.436 1.00 89.81 100 ALA A CA 1
ATOM 800 C C . ALA A 1 100 ? -0.880 -9.874 -2.453 1.00 89.81 100 ALA A C 1
ATOM 802 O O . ALA A 1 100 ? -0.249 -8.878 -2.095 1.00 89.81 100 ALA A O 1
ATOM 803 N N . PRO A 1 101 ? -0.805 -10.291 -3.737 1.00 90.31 101 PRO A N 1
ATOM 804 C CA . PRO A 1 101 ? 0.086 -9.645 -4.707 1.00 90.31 101 PRO A CA 1
ATOM 805 C C . PRO A 1 101 ? -0.288 -8.187 -5.012 1.00 90.31 101 PRO A C 1
ATOM 807 O O . PRO A 1 101 ? 0.582 -7.374 -5.327 1.00 90.31 101 PRO A O 1
ATOM 810 N N . LEU A 1 102 ? -1.569 -7.821 -4.879 1.00 90.44 102 LEU A N 1
ATOM 811 C CA . LEU A 1 102 ? -2.021 -6.436 -5.037 1.00 90.44 102 LEU A CA 1
ATOM 812 C C . LEU A 1 102 ? -1.437 -5.538 -3.940 1.00 90.44 102 LEU A C 1
ATOM 814 O O . LEU A 1 102 ? -1.087 -4.390 -4.203 1.00 90.44 102 LEU A O 1
ATOM 818 N N . VAL A 1 103 ? -1.278 -6.063 -2.723 1.00 91.06 103 VAL A N 1
ATOM 819 C CA . VAL A 1 103 ? -0.645 -5.335 -1.615 1.00 91.06 103 VAL A CA 1
ATOM 820 C C . VAL A 1 103 ? 0.804 -4.996 -1.946 1.00 91.06 103 VAL A C 1
ATOM 822 O O . VAL A 1 103 ? 1.234 -3.862 -1.747 1.00 91.06 103 VAL A O 1
ATOM 825 N N . PHE A 1 104 ? 1.535 -5.947 -2.522 1.00 92.81 104 PHE A N 1
ATOM 826 C CA . PHE A 1 104 ? 2.912 -5.743 -2.964 1.00 92.81 104 PHE A CA 1
ATOM 827 C C . PHE A 1 104 ? 3.017 -4.739 -4.121 1.00 92.81 104 PHE A C 1
ATOM 829 O O . PHE A 1 104 ? 3.898 -3.879 -4.109 1.00 92.81 104 PHE A O 1
ATOM 836 N N . LEU A 1 105 ? 2.070 -4.753 -5.065 1.00 93.31 105 LEU A N 1
ATOM 837 C CA . LEU A 1 105 ? 1.967 -3.713 -6.096 1.00 93.31 105 LEU A CA 1
ATOM 838 C C . LEU A 1 105 ? 1.783 -2.317 -5.477 1.00 93.31 105 LEU A C 1
ATOM 840 O O . LEU A 1 105 ? 2.487 -1.377 -5.848 1.00 93.31 105 LEU A O 1
ATOM 844 N N . LEU A 1 106 ? 0.857 -2.178 -4.522 1.00 91.75 106 LEU A N 1
ATOM 845 C CA . LEU A 1 106 ? 0.599 -0.915 -3.822 1.00 91.75 106 LEU A CA 1
ATOM 846 C C . LEU A 1 106 ? 1.807 -0.461 -2.993 1.00 91.75 106 LEU A C 1
ATOM 848 O O . LEU A 1 106 ? 2.115 0.731 -2.986 1.00 91.75 106 LEU A O 1
ATOM 852 N N . MET A 1 107 ? 2.528 -1.388 -2.352 1.00 91.62 107 MET A N 1
ATOM 853 C CA . MET A 1 107 ? 3.805 -1.090 -1.695 1.00 91.62 107 MET A CA 1
ATOM 854 C C . MET A 1 107 ? 4.838 -0.566 -2.682 1.00 91.62 107 MET A C 1
ATOM 856 O O . MET A 1 107 ? 5.493 0.433 -2.397 1.00 91.62 107 MET A O 1
ATOM 860 N N . GLY A 1 108 ? 4.964 -1.211 -3.841 1.00 92.44 108 GLY A N 1
ATOM 861 C CA . GLY A 1 108 ? 5.833 -0.762 -4.921 1.00 92.44 108 GLY A CA 1
ATOM 862 C C . GLY A 1 108 ? 5.506 0.665 -5.341 1.00 92.44 108 GLY A C 1
ATOM 863 O O . GLY A 1 108 ? 6.383 1.527 -5.341 1.00 92.44 108 GLY A O 1
ATOM 864 N N . LEU A 1 109 ? 4.226 0.937 -5.615 1.00 93.56 109 LEU A N 1
ATOM 865 C CA . LEU A 1 109 ? 3.736 2.271 -5.968 1.00 93.56 109 LEU A CA 1
ATOM 866 C C . LEU A 1 109 ? 4.072 3.305 -4.884 1.00 93.56 109 LEU A C 1
ATOM 868 O O . LEU A 1 109 ? 4.569 4.390 -5.184 1.00 93.56 109 LEU A O 1
ATOM 872 N N . HIS A 1 110 ? 3.841 2.968 -3.616 1.00 90.88 110 HIS A N 1
ATOM 873 C CA . HIS A 1 110 ? 4.145 3.861 -2.503 1.00 90.88 110 HIS A CA 1
ATOM 874 C C . HIS A 1 110 ? 5.655 4.113 -2.354 1.00 90.88 110 HIS A C 1
ATOM 876 O O . HIS A 1 110 ? 6.079 5.256 -2.190 1.00 90.88 110 HIS A O 1
ATOM 882 N N . GLY A 1 111 ? 6.476 3.067 -2.475 1.00 90.38 111 GLY A N 1
ATOM 883 C CA . GLY A 1 111 ? 7.934 3.149 -2.391 1.00 90.38 111 GLY A CA 1
ATOM 884 C C . GLY A 1 111 ? 8.550 3.968 -3.526 1.00 90.38 111 GLY A C 1
ATOM 885 O O . GLY A 1 111 ? 9.358 4.859 -3.268 1.00 90.38 111 GLY A O 1
ATOM 886 N N . GLY A 1 112 ? 8.124 3.735 -4.772 1.00 89.31 112 GLY A N 1
ATOM 887 C CA . GLY A 1 112 ? 8.584 4.504 -5.935 1.00 89.31 112 GLY A CA 1
ATOM 888 C C . GLY A 1 112 ? 8.203 5.984 -5.849 1.00 89.31 112 GLY A C 1
ATOM 889 O O . GLY A 1 112 ? 9.015 6.859 -6.146 1.00 89.31 112 GLY A O 1
ATOM 890 N N . MET A 1 113 ? 6.994 6.273 -5.358 1.00 89.50 113 MET A N 1
ATOM 891 C CA . MET A 1 113 ? 6.536 7.638 -5.095 1.00 89.50 113 MET A CA 1
ATOM 892 C C . MET A 1 113 ? 7.349 8.318 -3.979 1.00 89.50 113 MET A C 1
ATOM 894 O O . MET A 1 113 ? 7.726 9.481 -4.110 1.00 89.50 113 MET A O 1
ATOM 898 N N . SER A 1 114 ? 7.643 7.607 -2.888 1.00 87.75 114 SER A N 1
ATOM 899 C CA . SER A 1 114 ? 8.458 8.136 -1.788 1.00 87.75 114 SER A CA 1
ATOM 900 C C . SER A 1 114 ? 9.872 8.491 -2.260 1.00 87.75 114 SER A C 1
ATOM 902 O O . SER A 1 114 ? 10.360 9.591 -1.994 1.00 87.75 114 SER A O 1
ATOM 904 N N . LEU A 1 115 ? 10.492 7.611 -3.055 1.00 87.88 115 LEU A N 1
ATOM 905 C CA . LEU A 1 115 ? 11.820 7.829 -3.628 1.00 87.88 115 LEU A CA 1
ATOM 906 C C . LEU A 1 115 ? 11.867 9.100 -4.487 1.00 87.88 115 LEU A C 1
ATOM 908 O O . LEU A 1 115 ? 12.711 9.971 -4.271 1.00 87.88 115 LEU A O 1
ATOM 912 N N . ILE A 1 116 ? 10.935 9.238 -5.436 1.00 86.81 116 ILE A N 1
ATOM 913 C CA . ILE A 1 116 ? 10.930 10.389 -6.343 1.00 86.81 116 ILE A CA 1
ATOM 914 C C . ILE A 1 116 ? 10.619 11.693 -5.597 1.00 86.81 116 ILE A C 1
ATOM 916 O O . ILE A 1 116 ? 11.250 12.712 -5.865 1.00 86.81 116 ILE A O 1
ATOM 920 N N . MET A 1 117 ? 9.724 11.672 -4.605 1.00 80.25 117 MET A N 1
ATOM 921 C CA . MET A 1 117 ? 9.463 12.839 -3.757 1.00 80.25 117 MET A CA 1
ATOM 922 C C . MET A 1 117 ? 10.694 13.261 -2.954 1.00 80.25 117 MET A C 1
ATOM 924 O O . MET A 1 117 ? 10.951 14.458 -2.846 1.00 80.25 117 MET A O 1
ATOM 928 N N . HIS A 1 118 ? 11.464 12.306 -2.426 1.00 80.75 118 HIS A N 1
ATOM 929 C CA . HIS A 1 118 ? 12.690 12.608 -1.688 1.00 80.75 118 HIS A CA 1
ATOM 930 C C . HIS A 1 118 ? 13.762 13.216 -2.600 1.00 80.75 118 HIS A C 1
ATOM 932 O O . HIS A 1 118 ? 14.406 14.185 -2.224 1.00 80.75 118 HIS A O 1
ATOM 938 N N . THR A 1 119 ? 13.896 12.717 -3.833 1.00 81.81 119 THR A N 1
ATOM 939 C CA . THR A 1 119 ? 14.835 13.288 -4.820 1.00 81.81 119 THR A CA 1
ATOM 940 C C . THR A 1 119 ? 14.395 14.636 -5.404 1.00 81.81 119 THR A C 1
ATOM 942 O O . THR A 1 119 ? 15.240 15.415 -5.833 1.00 81.81 119 THR A O 1
ATOM 945 N N . ARG A 1 120 ? 13.086 14.931 -5.444 1.00 72.44 120 ARG A N 1
ATOM 946 C CA . ARG A 1 120 ? 12.540 16.189 -5.989 1.00 72.44 120 ARG A CA 1
ATOM 947 C C . ARG A 1 120 ? 12.435 17.314 -4.963 1.00 72.44 120 ARG A C 1
ATOM 949 O O . ARG A 1 120 ? 12.227 18.456 -5.364 1.00 72.44 120 ARG A O 1
ATOM 956 N N . ARG A 1 121 ? 12.554 17.027 -3.663 1.00 60.94 121 ARG A N 1
ATOM 957 C CA . ARG A 1 121 ? 12.727 18.069 -2.647 1.00 60.94 121 ARG A CA 1
ATOM 958 C C . ARG A 1 121 ? 14.206 18.465 -2.641 1.00 60.94 121 ARG A C 1
ATOM 960 O O . ARG A 1 121 ? 15.019 17.643 -2.224 1.00 60.94 121 ARG A O 1
ATOM 967 N N . PRO A 1 122 ? 14.584 19.667 -3.119 1.00 52.62 122 PRO A N 1
ATOM 968 C CA . PRO A 1 122 ? 15.953 20.128 -2.946 1.00 52.62 122 PRO A CA 1
ATOM 969 C C . PRO A 1 122 ? 16.248 20.156 -1.446 1.00 52.62 122 PRO A C 1
ATOM 971 O O . PRO A 1 122 ? 15.403 20.593 -0.663 1.00 52.62 122 PRO A O 1
ATOM 974 N N . SER A 1 123 ? 17.412 19.640 -1.054 1.00 55.78 123 SER A N 1
ATOM 975 C CA . SER A 1 123 ? 17.934 19.781 0.302 1.00 55.78 123 SER A CA 1
ATOM 976 C C . SER A 1 123 ? 18.026 21.273 0.622 1.00 55.78 123 SER A C 1
ATOM 978 O O . SER A 1 123 ? 18.932 21.949 0.130 1.00 55.78 123 SER A O 1
ATOM 980 N N . SER A 1 124 ? 17.037 21.788 1.349 1.00 45.41 124 SER A N 1
ATOM 981 C CA . SER A 1 124 ? 17.055 23.122 1.947 1.00 45.41 124 SER A CA 1
ATOM 982 C C . SER A 1 124 ? 17.923 23.116 3.191 1.00 45.41 124 SER A C 1
ATOM 984 O O . SER A 1 124 ? 17.658 22.224 4.033 1.00 45.41 124 SER A O 1
#

pLDDT: mean 82.57, std 13.24, range [40.81, 95.56]

Solvent-accessible surface area (backbone atoms only — not comparable to full-atom values): 6648 Å² total; per-residue (Å²): 141,85,93,81,89,89,79,82,73,82,47,71,68,53,53,51,53,48,42,70,75,40,44,65,62,52,48,52,51,52,29,53,53,41,16,52,53,34,18,61,75,75,62,38,62,66,57,27,54,52,33,18,51,52,21,18,52,52,14,58,78,39,40,70,62,46,50,52,50,53,50,52,48,52,50,54,52,70,71,43,56,75,68,55,37,50,51,53,47,51,53,46,41,52,44,18,52,79,42,15,46,57,51,31,21,53,48,13,27,52,52,22,32,51,52,50,52,60,71,67,48,74,92,125